Protein AF-A0A1Y4LCS9-F1 (afdb_monomer_lite)

Radius of gyration: 12.78 Å; chains: 1; bounding box: 26×30×29 Å

Organism: NCBI:txid501571

InterPro domains:
  IPR004107 Integrase, SAM-like, N-terminal [PF02899] (10-53)
  IPR010998 Integrase/recombinase, N-terminal [G3DSA:1.10.150.130] (2-58)
  IPR044068 Core-binding (CB) domain [PS51900] (1-58)

Foldseek 3Di:
DVVVVVVLVVVLVVVVVVVHDPVVNVVVSVLVVVLCVVCPPPDDDPVSVVVVVVVVVD

Secondary structure (DSSP, 8-state):
-HHHHHHHHHHHHHHHHTT--HHHHHHHHHHHHHHHHHHTTS---HHHHHHHHHHHT-

pLDDT: mean 92.34, std 9.62, range [58.78, 98.12]

Sequence (58 aa):
MQDQIDYLSDFAVYLRTEERSEGTIEKYLRDVRKFFCWLADKSLEKAQVSAWRAQLLS

Structure (mmCIF, N/CA/C/O backbone):
data_AF-A0A1Y4LCS9-F1
#
_entry.id   AF-A0A1Y4LCS9-F1
#
loop_
_atom_site.group_PDB
_atom_site.id
_atom_site.type_symbol
_atom_site.label_atom_id
_atom_site.label_alt_id
_atom_site.label_comp_id
_atom_site.label_asym_id
_atom_site.label_entity_id
_atom_site.label_seq_id
_atom_site.pdbx_PDB_ins_code
_atom_site.Cartn_x
_atom_site.Cartn_y
_atom_site.Cartn_z
_atom_site.occupancy
_atom_site.B_iso_or_equiv
_atom_site.auth_seq_id
_atom_site.auth_comp_id
_atom_site.auth_asym_id
_atom_site.auth_atom_id
_atom_site.pdbx_PDB_model_num
ATOM 1 N N . MET A 1 1 ? -1.437 -16.849 5.984 1.00 58.78 1 MET A N 1
ATOM 2 C CA . MET A 1 1 ? -0.054 -16.396 5.683 1.00 58.78 1 MET A CA 1
ATOM 3 C C . MET A 1 1 ? 0.392 -16.850 4.292 1.00 58.78 1 MET A C 1
ATOM 5 O O . MET A 1 1 ? 1.025 -16.052 3.617 1.00 58.78 1 MET A O 1
ATOM 9 N N . GLN A 1 2 ? 0.015 -18.058 3.844 1.00 59.81 2 GLN A N 1
ATOM 10 C CA . GLN A 1 2 ? 0.284 -18.555 2.485 1.00 59.81 2 GLN A CA 1
ATOM 11 C C . GLN A 1 2 ? -0.256 -17.612 1.390 1.00 59.81 2 GLN A C 1
ATOM 13 O O . GLN A 1 2 ? 0.514 -17.166 0.549 1.00 59.81 2 GLN A O 1
ATOM 18 N N . ASP A 1 3 ? -1.510 -17.162 1.512 1.00 64.31 3 ASP A N 1
ATOM 19 C CA . ASP A 1 3 ? -2.165 -16.328 0.488 1.00 64.31 3 ASP A CA 1
ATOM 20 C C . ASP A 1 3 ? -1.487 -14.958 0.288 1.00 64.31 3 ASP A C 1
ATOM 22 O O . ASP A 1 3 ? -1.456 -14.415 -0.810 1.00 64.31 3 ASP A O 1
ATOM 26 N N . GLN A 1 4 ? -0.890 -14.381 1.340 1.00 64.19 4 GLN A N 1
ATOM 27 C CA . GLN A 1 4 ? -0.200 -13.087 1.232 1.00 64.19 4 GLN A CA 1
ATOM 28 C C . GLN A 1 4 ? 1.118 -13.168 0.454 1.00 64.19 4 GLN A C 1
ATOM 30 O O . GLN A 1 4 ? 1.524 -12.181 -0.164 1.00 64.19 4 GLN A O 1
ATOM 35 N N . ILE A 1 5 ? 1.798 -14.318 0.488 1.00 69.38 5 ILE A N 1
ATOM 36 C CA . ILE A 1 5 ? 3.017 -14.541 -0.301 1.00 69.38 5 ILE A CA 1
ATOM 37 C C . ILE A 1 5 ? 2.656 -14.638 -1.786 1.00 69.38 5 ILE A C 1
ATOM 39 O O . ILE A 1 5 ? 3.379 -14.091 -2.624 1.00 69.38 5 ILE A O 1
ATOM 43 N N . ASP A 1 6 ? 1.510 -15.242 -2.087 1.00 81.81 6 ASP A N 1
ATOM 44 C CA . ASP A 1 6 ? 1.005 -15.391 -3.448 1.00 81.81 6 ASP A CA 1
ATOM 45 C C . ASP A 1 6 ? 0.632 -14.013 -4.032 1.00 81.81 6 ASP A C 1
ATOM 47 O O . ASP A 1 6 ? 1.153 -13.631 -5.080 1.00 81.81 6 ASP A O 1
ATOM 51 N N . TYR A 1 7 ? -0.088 -13.165 -3.279 1.00 87.00 7 TYR A N 1
ATOM 52 C CA . TYR A 1 7 ? -0.409 -11.795 -3.718 1.00 87.00 7 TYR A CA 1
ATOM 53 C C . TYR A 1 7 ? 0.818 -10.896 -3.937 1.00 87.00 7 TYR A C 1
ATOM 55 O O . TYR A 1 7 ? 0.829 -10.063 -4.844 1.00 87.00 7 TYR A O 1
A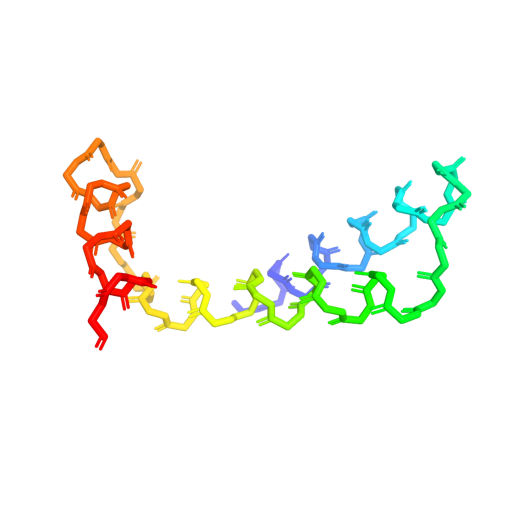TOM 63 N N . LEU A 1 8 ? 1.868 -11.029 -3.118 1.00 91.31 8 LEU A N 1
ATOM 64 C CA . LEU A 1 8 ? 3.105 -10.261 -3.315 1.00 91.31 8 LEU A CA 1
ATOM 65 C C . LEU A 1 8 ? 3.872 -10.714 -4.559 1.00 91.31 8 LEU A C 1
ATOM 67 O O . LEU A 1 8 ? 4.526 -9.893 -5.203 1.00 91.31 8 LEU A O 1
ATOM 71 N N . SER A 1 9 ? 3.797 -12.002 -4.884 1.00 93.00 9 SER A N 1
ATOM 72 C CA . SER A 1 9 ? 4.428 -12.569 -6.074 1.00 93.00 9 SER A CA 1
ATOM 73 C C . SER A 1 9 ? 3.713 -12.090 -7.336 1.00 93.00 9 SER A C 1
ATOM 75 O O . SER A 1 9 ? 4.370 -11.573 -8.241 1.00 93.00 9 SER A O 1
ATOM 77 N N . ASP A 1 10 ? 2.380 -12.133 -7.348 1.00 95.50 10 ASP A N 1
ATOM 78 C CA . ASP A 1 10 ? 1.560 -11.618 -8.450 1.00 95.50 10 ASP A CA 1
ATOM 79 C C . ASP A 1 10 ? 1.755 -10.113 -8.650 1.00 95.50 10 ASP A C 1
ATOM 81 O O . ASP A 1 10 ? 1.923 -9.639 -9.776 1.00 95.50 10 ASP A O 1
ATOM 85 N N . PHE A 1 11 ? 1.831 -9.347 -7.558 1.00 95.88 11 PHE A N 1
ATOM 86 C CA . PHE A 1 11 ? 2.118 -7.919 -7.639 1.00 95.88 11 PHE A CA 1
ATOM 87 C C . PHE A 1 11 ? 3.524 -7.641 -8.190 1.00 95.88 11 PHE A C 1
ATOM 89 O O . PHE A 1 11 ? 3.701 -6.725 -8.992 1.00 95.88 11 PHE A O 1
ATOM 96 N N . ALA A 1 12 ? 4.528 -8.445 -7.826 1.00 96.44 12 ALA A N 1
ATOM 97 C CA . ALA A 1 12 ? 5.868 -8.324 -8.396 1.00 96.44 12 ALA A CA 1
ATOM 98 C C . ALA A 1 12 ? 5.876 -8.615 -9.905 1.00 96.44 12 ALA A C 1
ATOM 100 O O . ALA A 1 12 ? 6.544 -7.908 -10.657 1.00 96.44 12 ALA A O 1
ATOM 101 N N . VAL A 1 13 ? 5.129 -9.631 -10.354 1.00 97.50 13 VAL A N 1
ATOM 102 C CA . VAL A 1 13 ? 4.953 -9.932 -11.783 1.00 97.50 13 VAL A CA 1
ATOM 103 C C . VAL A 1 13 ? 4.301 -8.750 -12.497 1.00 97.50 13 VAL A C 1
ATOM 105 O O . VAL A 1 13 ? 4.850 -8.279 -13.490 1.00 97.50 13 VAL A O 1
ATOM 108 N N . TYR A 1 14 ? 3.213 -8.206 -11.948 1.00 97.94 14 TYR A N 1
ATOM 109 C CA . TYR A 1 14 ? 2.541 -7.024 -12.491 1.00 97.94 14 TYR A CA 1
ATOM 110 C C . TYR A 1 14 ? 3.478 -5.809 -12.615 1.00 97.94 14 TYR A C 1
ATOM 112 O O . TYR A 1 14 ? 3.509 -5.130 -13.637 1.00 97.94 14 TYR A O 1
ATOM 120 N N . LEU A 1 15 ? 4.307 -5.526 -11.609 1.00 98.12 15 LEU A N 1
ATOM 121 C CA . LEU A 1 15 ? 5.225 -4.386 -11.696 1.00 98.12 15 LEU A CA 1
ATOM 122 C C . LEU A 1 15 ? 6.317 -4.579 -12.759 1.00 98.12 15 LEU A C 1
ATOM 124 O O . LEU A 1 15 ? 6.758 -3.594 -13.352 1.00 98.12 15 LEU A O 1
ATOM 128 N N . ARG A 1 16 ? 6.735 -5.824 -13.024 1.00 98.06 16 ARG A N 1
ATOM 129 C CA . ARG A 1 16 ? 7.649 -6.135 -14.135 1.00 98.06 16 ARG A CA 1
ATOM 130 C C . ARG A 1 16 ? 6.976 -5.946 -15.490 1.00 98.06 16 ARG A C 1
ATOM 132 O O . ARG A 1 16 ? 7.624 -5.436 -16.397 1.00 98.06 16 ARG A O 1
ATOM 139 N N . THR A 1 17 ? 5.696 -6.310 -15.630 1.00 98.06 17 THR A N 1
ATOM 140 C CA . THR A 1 17 ? 4.942 -6.052 -16.872 1.00 98.06 17 THR A CA 1
ATOM 141 C C . THR A 1 17 ? 4.748 -4.559 -17.128 1.00 98.06 17 THR A C 1
ATOM 143 O O . THR A 1 17 ? 4.711 -4.143 -18.276 1.00 98.06 17 THR A O 1
ATOM 146 N N . GLU A 1 18 ? 4.710 -3.752 -16.066 1.00 98.12 18 GLU A N 1
ATOM 147 C CA . GLU A 1 18 ? 4.683 -2.282 -16.115 1.00 98.12 18 GLU A CA 1
ATOM 148 C C . GLU A 1 18 ? 6.079 -1.639 -16.290 1.00 98.12 18 GLU A C 1
ATOM 150 O O . GLU A 1 18 ? 6.247 -0.445 -16.026 1.00 98.12 18 GLU A O 1
ATOM 155 N N . GLU A 1 19 ? 7.099 -2.424 -16.659 1.00 97.75 19 GLU A N 1
ATOM 156 C CA . GLU A 1 19 ? 8.487 -1.990 -16.894 1.00 97.75 19 GLU A CA 1
ATOM 157 C C . GLU A 1 19 ? 9.101 -1.175 -15.738 1.00 97.75 19 GLU A C 1
ATOM 159 O O . GLU A 1 19 ? 9.960 -0.305 -15.923 1.00 97.75 19 GLU A O 1
ATOM 164 N N . ARG A 1 20 ? 8.674 -1.441 -14.496 1.00 98.06 20 ARG A N 1
ATOM 165 C CA . ARG A 1 20 ? 9.272 -0.802 -13.320 1.00 98.06 20 ARG A CA 1
ATOM 166 C C . ARG A 1 20 ? 10.684 -1.330 -13.108 1.00 98.06 20 ARG A C 1
ATOM 168 O O . ARG A 1 20 ? 10.944 -2.522 -13.222 1.00 98.06 20 ARG A O 1
ATOM 175 N N . SER A 1 21 ? 11.597 -0.436 -12.733 1.00 98.00 21 SER A N 1
ATOM 176 C CA . SER A 1 21 ? 12.954 -0.841 -12.370 1.00 98.00 21 SER A CA 1
ATOM 177 C C . SER A 1 21 ? 12.941 -1.760 -11.148 1.00 98.00 21 SER A C 1
ATOM 179 O O . SER A 1 21 ? 12.130 -1.568 -10.240 1.00 98.00 21 SER A O 1
ATOM 181 N N . GLU A 1 22 ? 13.887 -2.698 -11.075 1.00 97.19 22 GLU A N 1
ATOM 182 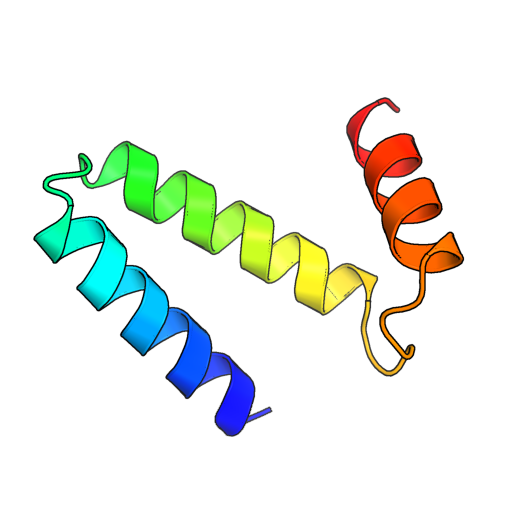C CA . GLU A 1 22 ? 14.012 -3.626 -9.938 1.00 97.19 22 GLU A CA 1
ATOM 183 C C . GLU A 1 22 ? 14.064 -2.884 -8.591 1.00 97.19 22 GLU A C 1
ATOM 185 O O . GLU A 1 22 ? 13.343 -3.237 -7.663 1.00 97.19 22 GLU A O 1
ATOM 190 N N . GLY A 1 23 ? 14.787 -1.760 -8.503 1.00 97.94 23 GLY A N 1
ATOM 191 C CA . GLY A 1 23 ? 14.806 -0.936 -7.286 1.00 97.94 23 GLY A CA 1
ATOM 192 C C . GLY A 1 23 ? 13.439 -0.340 -6.908 1.00 97.94 23 GLY A C 1
ATOM 193 O O . GLY A 1 23 ? 13.126 -0.193 -5.725 1.00 97.94 23 GLY A O 1
ATOM 194 N N . THR A 1 24 ? 12.589 -0.025 -7.891 1.00 97.69 24 THR A N 1
ATOM 195 C CA . THR A 1 24 ? 11.207 0.425 -7.645 1.00 97.69 24 THR A CA 1
ATOM 196 C C . THR A 1 24 ? 10.330 -0.732 -7.177 1.00 97.69 24 THR A C 1
ATOM 198 O O . THR A 1 24 ? 9.563 -0.569 -6.227 1.00 97.69 24 THR A O 1
ATOM 201 N N . ILE A 1 25 ? 10.475 -1.903 -7.802 1.00 98.00 25 ILE A N 1
ATOM 202 C CA . ILE A 1 25 ? 9.758 -3.127 -7.428 1.00 98.00 25 ILE A CA 1
ATOM 203 C C . ILE A 1 25 ? 10.091 -3.501 -5.984 1.00 98.00 25 ILE A C 1
ATOM 205 O O . ILE A 1 25 ? 9.191 -3.634 -5.156 1.00 98.00 25 ILE A O 1
ATOM 209 N N . GLU A 1 26 ? 11.375 -3.588 -5.640 1.00 97.62 26 GLU A N 1
ATOM 210 C CA . GLU A 1 26 ? 11.835 -3.896 -4.285 1.00 97.62 26 GLU A CA 1
ATOM 211 C C . GLU A 1 26 ? 11.301 -2.907 -3.248 1.00 97.62 26 GLU A C 1
ATOM 213 O O . GLU A 1 26 ? 10.876 -3.311 -2.160 1.00 97.62 26 GLU A O 1
ATOM 218 N N . LYS A 1 27 ? 11.301 -1.608 -3.577 1.00 97.25 27 LYS A N 1
ATOM 219 C CA . LYS A 1 27 ? 10.726 -0.573 -2.714 1.00 97.25 27 LYS A CA 1
ATOM 220 C C . LYS A 1 27 ? 9.243 -0.842 -2.465 1.00 97.25 27 LYS A C 1
ATOM 222 O O . LYS A 1 27 ? 8.825 -0.891 -1.311 1.00 97.25 27 LYS A O 1
ATOM 227 N N . TYR A 1 28 ? 8.463 -1.054 -3.522 1.00 97.19 28 TYR A N 1
ATOM 228 C CA . TYR A 1 28 ? 7.020 -1.261 -3.407 1.00 97.19 28 TYR A CA 1
ATOM 229 C C . TYR A 1 28 ? 6.692 -2.533 -2.628 1.00 97.19 28 TYR A C 1
ATOM 231 O O . TYR A 1 28 ? 5.873 -2.493 -1.714 1.00 97.19 28 TYR A O 1
ATOM 239 N N . LEU A 1 29 ? 7.380 -3.643 -2.907 1.00 96.25 29 LEU A N 1
ATOM 240 C CA . LEU A 1 29 ? 7.191 -4.890 -2.164 1.00 96.25 29 LEU A CA 1
ATOM 241 C C . LEU A 1 29 ? 7.532 -4.725 -0.679 1.00 96.25 29 LEU A C 1
ATOM 243 O O . LEU A 1 29 ? 6.832 -5.264 0.179 1.00 96.25 29 LEU A O 1
ATOM 247 N N . ARG A 1 30 ? 8.582 -3.964 -0.349 1.00 95.50 30 ARG A N 1
ATOM 248 C CA . ARG A 1 30 ? 8.945 -3.663 1.043 1.00 95.50 30 ARG A CA 1
ATOM 249 C C . ARG A 1 30 ? 7.872 -2.833 1.741 1.00 95.50 30 ARG A C 1
ATOM 251 O O . ARG A 1 30 ? 7.536 -3.134 2.884 1.00 95.50 30 ARG A O 1
ATOM 258 N N . ASP A 1 31 ? 7.333 -1.823 1.069 1.00 95.62 31 ASP A N 1
ATOM 259 C CA . ASP A 1 31 ? 6.299 -0.951 1.630 1.00 95.62 31 ASP A CA 1
ATOM 260 C C . ASP A 1 31 ? 4.976 -1.707 1.836 1.00 95.62 31 ASP A C 1
ATOM 262 O O . ASP A 1 31 ? 4.372 -1.601 2.903 1.00 95.62 31 ASP A O 1
ATOM 266 N N . VAL A 1 32 ? 4.579 -2.563 0.887 1.00 94.50 32 VAL A N 1
ATOM 267 C CA . VAL A 1 32 ? 3.393 -3.426 1.026 1.00 94.50 32 VAL A CA 1
ATOM 268 C C . VAL A 1 32 ? 3.574 -4.449 2.153 1.00 94.50 32 VAL A C 1
AT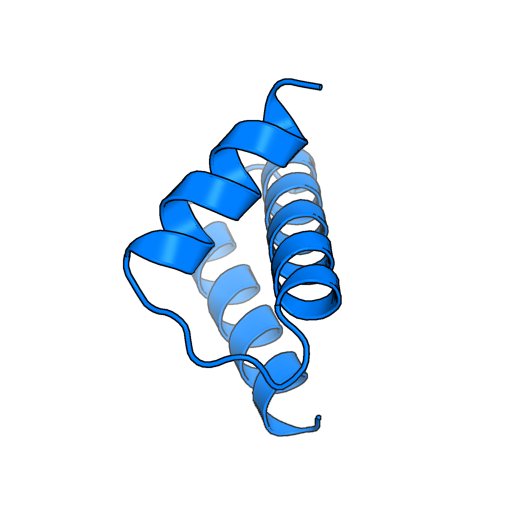OM 270 O O . VAL A 1 32 ? 2.661 -4.648 2.951 1.00 94.50 32 VAL A O 1
ATOM 273 N N . ARG A 1 33 ? 4.762 -5.056 2.301 1.00 93.94 33 ARG A N 1
ATOM 274 C CA . ARG A 1 33 ? 5.056 -5.948 3.441 1.00 93.94 33 ARG A CA 1
ATOM 275 C C . ARG A 1 33 ? 4.941 -5.222 4.779 1.00 93.94 33 ARG A C 1
ATOM 277 O O . ARG A 1 33 ? 4.324 -5.751 5.697 1.00 93.94 33 ARG A O 1
ATOM 284 N N . LYS A 1 34 ? 5.499 -4.011 4.894 1.00 94.50 34 LYS A N 1
ATOM 285 C CA . LYS A 1 34 ? 5.361 -3.190 6.110 1.00 94.50 34 LYS A CA 1
ATOM 286 C C . LYS A 1 34 ? 3.896 -2.891 6.413 1.00 94.50 34 LYS A C 1
ATOM 288 O O . LYS A 1 34 ? 3.498 -2.992 7.570 1.00 94.50 34 LYS A O 1
ATOM 293 N N . PHE A 1 35 ? 3.110 -2.570 5.387 1.00 94.62 35 PHE A N 1
ATOM 294 C CA . PHE A 1 35 ? 1.678 -2.342 5.531 1.00 94.62 35 PHE A CA 1
ATOM 295 C C . PHE A 1 35 ? 0.946 -3.591 6.038 1.00 94.62 35 PHE A C 1
ATOM 297 O O . PHE A 1 35 ? 0.201 -3.487 7.006 1.00 94.62 35 PHE A O 1
ATOM 304 N N . PHE A 1 36 ? 1.194 -4.776 5.467 1.00 92.62 36 PHE A N 1
ATOM 305 C CA . PHE A 1 36 ? 0.577 -6.015 5.954 1.00 92.62 36 PHE A CA 1
ATOM 306 C C . PHE A 1 36 ? 0.987 -6.354 7.388 1.00 92.62 36 PHE A C 1
ATOM 308 O O . PHE A 1 36 ? 0.129 -6.710 8.192 1.00 92.62 36 PHE A O 1
ATOM 315 N N . CYS A 1 37 ? 2.263 -6.181 7.741 1.00 93.31 37 CYS A N 1
ATOM 316 C CA . CYS A 1 37 ? 2.719 -6.365 9.120 1.00 93.31 37 CYS A CA 1
ATOM 317 C C . CYS A 1 37 ? 2.037 -5.391 10.090 1.00 93.31 37 CYS A C 1
ATOM 319 O O . CYS A 1 37 ? 1.702 -5.771 11.208 1.00 93.31 37 CYS A O 1
ATOM 321 N N . TRP A 1 38 ? 1.835 -4.138 9.678 1.00 95.56 38 TRP A N 1
ATOM 322 C CA . TRP A 1 38 ? 1.139 -3.138 10.484 1.00 95.56 38 TRP A CA 1
ATOM 323 C C . TRP A 1 38 ? -0.364 -3.423 10.621 1.00 95.56 38 TRP A C 1
ATOM 325 O O . TRP A 1 38 ? -0.939 -3.234 11.698 1.00 95.56 38 TRP A O 1
ATOM 335 N N . LEU A 1 39 ? -0.998 -3.866 9.532 1.00 95.06 39 LEU A N 1
ATOM 336 C CA . LEU A 1 39 ? -2.422 -4.176 9.492 1.00 95.06 39 LEU A CA 1
ATOM 337 C C . LEU A 1 39 ? -2.732 -5.424 10.332 1.00 95.06 39 LEU A C 1
ATOM 339 O O . LEU A 1 39 ? -3.723 -5.423 11.062 1.00 95.06 39 LEU A O 1
ATOM 343 N N . ALA A 1 40 ? -1.855 -6.435 10.290 1.00 92.12 40 ALA A N 1
ATOM 344 C CA . ALA A 1 40 ? -2.015 -7.717 10.973 1.00 92.12 40 ALA A CA 1
ATOM 345 C C . ALA A 1 40 ? -3.413 -8.315 10.706 1.00 92.12 40 ALA A C 1
ATOM 347 O O . ALA A 1 40 ? -3.820 -8.412 9.550 1.00 92.12 40 ALA A O 1
ATOM 348 N N . ASP A 1 41 ? -4.159 -8.668 11.754 1.00 91.38 41 ASP A N 1
ATOM 349 C CA . ASP A 1 41 ? -5.504 -9.252 11.651 1.00 91.38 41 ASP A CA 1
ATOM 350 C C . ASP A 1 41 ? -6.630 -8.199 11.620 1.00 91.38 41 ASP A C 1
ATOM 352 O O . ASP A 1 41 ? -7.812 -8.528 11.747 1.00 9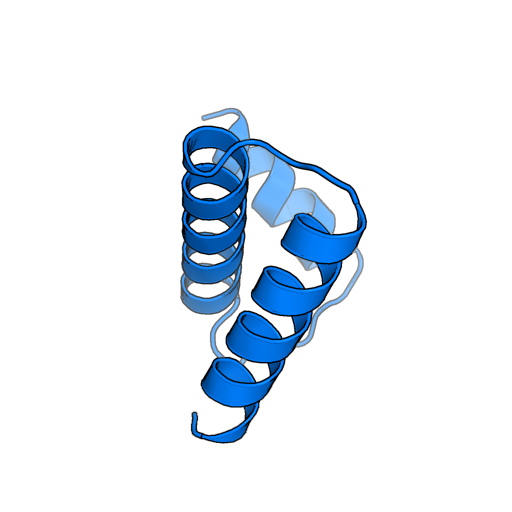1.38 41 ASP A O 1
ATOM 356 N N . LYS A 1 42 ? -6.298 -6.906 11.493 1.00 93.56 42 LYS A N 1
ATOM 357 C CA . LYS A 1 42 ? -7.307 -5.839 11.422 1.00 93.56 42 LYS A CA 1
ATOM 358 C C . LYS A 1 42 ? -7.957 -5.819 10.037 1.00 93.56 42 LYS A C 1
ATOM 360 O O . LYS A 1 42 ? -7.265 -5.874 9.024 1.00 93.56 42 LYS A O 1
ATOM 365 N N . SER A 1 43 ? -9.278 -5.627 9.992 1.00 94.12 43 SER A N 1
ATOM 366 C CA . SER A 1 43 ? -9.975 -5.330 8.732 1.00 94.12 43 SER A CA 1
ATOM 367 C C . SER A 1 43 ? -9.462 -4.020 8.129 1.00 94.12 43 SER A C 1
ATOM 369 O O . SER A 1 43 ? -9.188 -3.051 8.850 1.00 94.12 43 SER A O 1
ATOM 371 N N . LEU A 1 44 ? -9.342 -3.984 6.802 1.00 94.69 44 LEU A N 1
ATOM 372 C CA . LEU A 1 44 ? -8.951 -2.790 6.065 1.00 94.69 44 LEU A CA 1
ATOM 373 C C . LEU A 1 44 ? -10.160 -1.874 5.851 1.00 94.69 44 LEU A C 1
ATOM 375 O O . LEU A 1 44 ? -10.828 -1.935 4.824 1.00 94.69 44 LEU A O 1
ATOM 379 N N . GLU A 1 45 ? -10.397 -0.981 6.810 1.00 96.38 45 GLU A N 1
ATOM 380 C CA . GLU A 1 45 ? -11.417 0.065 6.711 1.00 96.38 45 GLU A CA 1
ATOM 381 C C . GLU A 1 45 ? -10.787 1.447 6.476 1.00 96.38 45 GLU A C 1
ATOM 383 O O . GLU A 1 45 ? -9.574 1.652 6.603 1.00 96.38 45 GLU A O 1
ATOM 388 N N . LYS A 1 46 ? -11.626 2.456 6.202 1.00 96.06 46 LYS A N 1
ATOM 389 C CA . LYS A 1 46 ? -11.180 3.856 6.039 1.00 96.06 46 LYS A CA 1
ATOM 390 C C . LYS A 1 46 ? -10.328 4.358 7.212 1.00 96.06 46 LYS A C 1
ATOM 392 O O . LYS A 1 46 ? -9.406 5.144 7.003 1.00 96.06 46 LYS A O 1
ATOM 397 N N . ALA A 1 47 ? -10.622 3.913 8.435 1.00 96.88 47 ALA A N 1
ATOM 398 C CA . ALA A 1 47 ? -9.868 4.300 9.624 1.00 96.88 47 ALA A CA 1
ATOM 399 C C . ALA A 1 47 ? -8.412 3.809 9.563 1.00 96.88 47 ALA A C 1
ATOM 401 O O . ALA A 1 47 ? -7.495 4.571 9.865 1.00 96.88 47 ALA A O 1
ATOM 402 N N . GLN A 1 48 ? -8.189 2.573 9.113 1.00 97.25 48 GLN A N 1
ATOM 403 C CA . GLN A 1 48 ? -6.861 1.985 8.960 1.00 97.25 48 GLN A CA 1
ATOM 404 C C . GLN A 1 48 ? -6.075 2.685 7.849 1.00 97.25 48 GLN A C 1
ATOM 406 O O . GLN A 1 48 ? -4.894 2.961 8.028 1.00 97.25 48 GLN A O 1
ATOM 411 N N . VAL A 1 49 ? -6.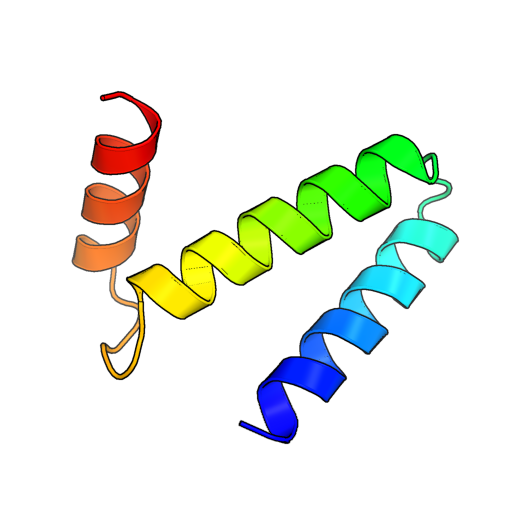720 3.061 6.742 1.00 95.38 49 VAL A N 1
ATOM 412 C CA . VAL A 1 49 ? -6.058 3.849 5.685 1.00 95.38 49 VAL A CA 1
ATOM 413 C C . VAL A 1 49 ? -5.534 5.179 6.241 1.00 95.38 49 VAL A C 1
ATOM 415 O O . VAL A 1 49 ? -4.375 5.535 6.018 1.00 95.38 49 VAL A O 1
ATOM 418 N N . SER A 1 50 ? -6.355 5.895 7.015 1.00 96.69 50 SER A N 1
ATOM 419 C CA . SER A 1 50 ? -5.946 7.146 7.668 1.00 96.69 50 SER A CA 1
ATOM 420 C C . SER A 1 50 ? -4.836 6.932 8.700 1.00 96.69 50 SER A C 1
ATOM 422 O O . SER A 1 50 ? -3.884 7.710 8.742 1.00 96.69 50 SER A O 1
ATOM 424 N N . ALA A 1 51 ? -4.926 5.872 9.507 1.00 96.75 51 ALA A N 1
ATOM 425 C CA . ALA A 1 51 ? -3.929 5.553 10.526 1.00 96.75 51 ALA A CA 1
ATOM 426 C C . ALA A 1 51 ? -2.572 5.167 9.913 1.00 96.75 51 ALA A C 1
ATOM 428 O O . ALA A 1 51 ? -1.535 5.640 10.374 1.00 96.75 51 ALA A O 1
ATOM 429 N N . TRP A 1 52 ? -2.571 4.380 8.834 1.00 96.94 52 TRP A N 1
ATOM 430 C CA . TRP A 1 52 ? -1.351 4.052 8.100 1.00 96.94 52 TRP A CA 1
ATOM 431 C C . TRP A 1 52 ? -0.705 5.300 7.502 1.00 96.94 52 TRP A C 1
ATOM 433 O O . TRP A 1 52 ? 0.497 5.512 7.643 1.00 96.94 52 TRP A O 1
ATOM 443 N N . ARG A 1 53 ? -1.508 6.182 6.894 1.00 95.81 53 ARG A N 1
ATOM 444 C CA . ARG A 1 53 ? -1.012 7.459 6.370 1.00 95.81 53 ARG A CA 1
ATOM 445 C C . ARG A 1 53 ? -0.370 8.314 7.463 1.00 95.81 53 ARG A C 1
ATOM 447 O O . ARG A 1 53 ? 0.666 8.914 7.205 1.00 95.81 53 ARG A O 1
ATOM 454 N N 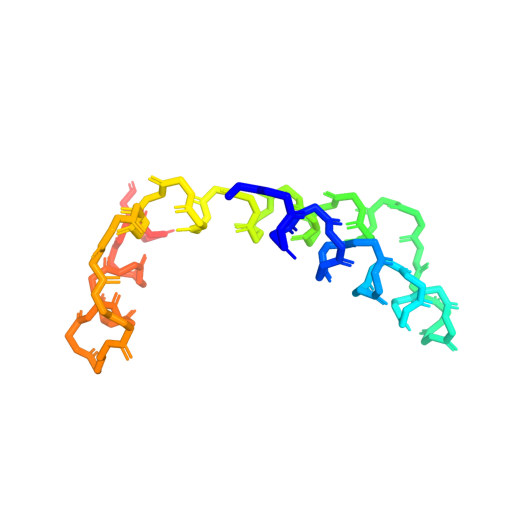. ALA A 1 54 ? -0.961 8.362 8.657 1.00 96.62 54 ALA A N 1
ATOM 455 C CA . ALA A 1 54 ? -0.379 9.077 9.789 1.00 96.62 54 ALA A CA 1
ATOM 456 C C . ALA A 1 54 ? 0.983 8.490 10.199 1.00 96.62 54 ALA A C 1
ATOM 458 O O . ALA A 1 54 ? 1.915 9.248 10.439 1.00 96.62 54 ALA A O 1
ATOM 459 N N . GLN A 1 55 ? 1.131 7.162 10.193 1.00 94.69 55 GLN A N 1
ATOM 460 C CA . GLN A 1 55 ? 2.399 6.495 10.503 1.00 94.69 55 GLN A CA 1
ATOM 461 C C . GLN A 1 55 ? 3.496 6.721 9.452 1.00 94.69 55 GLN A C 1
ATOM 463 O O . GLN A 1 55 ? 4.674 6.703 9.783 1.00 94.69 55 GLN A O 1
ATOM 468 N N . LEU A 1 56 ? 3.140 6.938 8.184 1.00 93.88 56 LEU A N 1
ATOM 469 C CA . LEU A 1 56 ? 4.119 7.283 7.145 1.00 93.88 56 LEU A CA 1
ATOM 470 C C . LEU A 1 56 ? 4.642 8.726 7.255 1.00 93.88 56 LEU A C 1
ATOM 472 O O . LEU A 1 56 ? 5.625 9.061 6.598 1.00 93.88 56 LEU A O 1
ATOM 476 N N . LEU A 1 57 ? 3.958 9.580 8.022 1.00 93.56 57 LEU A N 1
ATOM 477 C CA . LEU A 1 57 ? 4.279 11.000 8.195 1.00 93.56 57 LEU A CA 1
ATOM 478 C C . LEU A 1 57 ? 4.955 11.310 9.541 1.00 93.56 57 LEU A C 1
ATOM 480 O O . LEU A 1 57 ? 5.308 12.467 9.769 1.00 93.56 57 LEU A O 1
ATOM 484 N N . SER A 1 58 ? 5.101 10.311 10.417 1.00 79.69 58 SER A N 1
ATOM 485 C CA . SER A 1 58 ? 5.834 10.403 11.687 1.00 79.69 58 SER A CA 1
ATOM 486 C C . SER A 1 58 ? 7.297 10.029 11.509 1.00 79.69 58 SER A C 1
ATOM 488 O O . SER A 1 58 ? 8.153 10.747 12.061 1.00 79.69 58 SER A O 1
#